Protein AF-A0A9E5ND87-F1 (afdb_monomer_lite)

Foldseek 3Di:
DDDDDDDDDCPPPDDDDPVVDDDDDDDPPVCVVVVQVVVQVVVQVVCVVVVWHKHFPDWDDDPPDIDTDIDGDPPHDPVSVVVCVVVD

Secondary structure (DSSP, 8-state):
------PPP-TTPPPPPGGGSPPPP--SHHHHHHHHHHHHHHHHHHHHHTT--EEEEEEEE-SS-EEEEEEEPTT--HHHHHHHTTT-

Sequence (88 aa):
MSESLRSPSYEDYTLPPLELLAEPEYSFAAVQSKVVKAKAAALEQLLSEFNINARVVAADTGPVVTMFELELAAGVKVSQIGALANDM

Structure (mmCIF, N/CA/C/O backbone):
data_AF-A0A9E5ND87-F1
#
_entry.id   AF-A0A9E5ND87-F1
#
loop_
_atom_site.group_PDB
_atom_site.id
_atom_site.type_symbol
_atom_site.label_atom_id
_atom_site.label_alt_id
_atom_site.label_comp_id
_atom_site.label_asym_id
_atom_site.label_entity_id
_atom_site.label_seq_id
_atom_site.pdbx_PDB_ins_code
_atom_site.Cartn_x
_atom_site.Cartn_y
_atom_site.Cartn_z
_atom_site.occupancy
_atom_site.B_iso_or_equiv
_atom_site.auth_seq_id
_atom_site.auth_comp_id
_atom_site.auth_asym_id
_atom_site.auth_atom_id
_atom_site.pdbx_PDB_model_num
ATOM 1 N N . MET A 1 1 ? 9.765 40.272 -50.234 1.00 45.88 1 MET A N 1
ATOM 2 C CA . MET A 1 1 ? 10.670 39.302 -49.587 1.00 45.88 1 MET A CA 1
ATOM 3 C C . MET A 1 1 ? 9.788 38.397 -48.742 1.00 45.88 1 MET A C 1
ATOM 5 O O . MET A 1 1 ? 9.293 38.848 -47.722 1.00 45.88 1 MET A O 1
ATOM 9 N N . SER A 1 2 ? 9.443 37.213 -49.244 1.00 44.41 2 SER A N 1
ATOM 10 C CA . SER A 1 2 ? 8.567 36.253 -48.559 1.00 44.41 2 SER A CA 1
ATOM 11 C C . SER A 1 2 ? 9.256 34.896 -48.597 1.00 44.41 2 SER A C 1
ATOM 13 O O . SER A 1 2 ? 9.271 34.232 -49.632 1.00 44.41 2 SER A O 1
ATOM 15 N N . GLU A 1 3 ? 9.901 34.544 -47.490 1.00 52.38 3 GLU A N 1
ATOM 16 C CA . GLU A 1 3 ? 10.531 33.244 -47.278 1.00 52.38 3 GLU A CA 1
ATOM 17 C C . GLU A 1 3 ? 9.434 32.189 -47.090 1.00 52.38 3 GLU A C 1
ATOM 19 O O . GLU A 1 3 ? 8.616 32.274 -46.174 1.00 52.38 3 GLU A O 1
ATOM 24 N N . SER A 1 4 ? 9.371 31.223 -48.007 1.00 61.75 4 SER A N 1
ATOM 25 C CA . SER A 1 4 ? 8.462 30.081 -47.924 1.00 61.75 4 SER A CA 1
ATOM 26 C C . SER A 1 4 ? 9.128 28.996 -47.078 1.00 61.75 4 SER A C 1
ATOM 28 O O . SER A 1 4 ? 10.192 28.489 -47.438 1.00 61.75 4 SER A O 1
ATOM 30 N N . LEU A 1 5 ? 8.525 28.673 -45.933 1.00 57.34 5 LEU A N 1
ATOM 31 C CA . LEU A 1 5 ? 8.980 27.619 -45.028 1.00 57.34 5 LEU A CA 1
ATOM 32 C C . LEU A 1 5 ? 8.860 26.261 -45.736 1.00 57.34 5 LEU A C 1
ATOM 34 O O . LEU A 1 5 ? 7.765 25.716 -45.861 1.00 57.34 5 LEU A O 1
ATOM 38 N N . ARG A 1 6 ? 9.982 25.713 -46.216 1.00 63.56 6 ARG A N 1
ATOM 39 C CA . ARG A 1 6 ? 10.042 24.328 -46.700 1.00 63.56 6 ARG A CA 1
ATOM 40 C C . ARG A 1 6 ? 9.742 23.388 -45.534 1.00 63.56 6 ARG A C 1
ATOM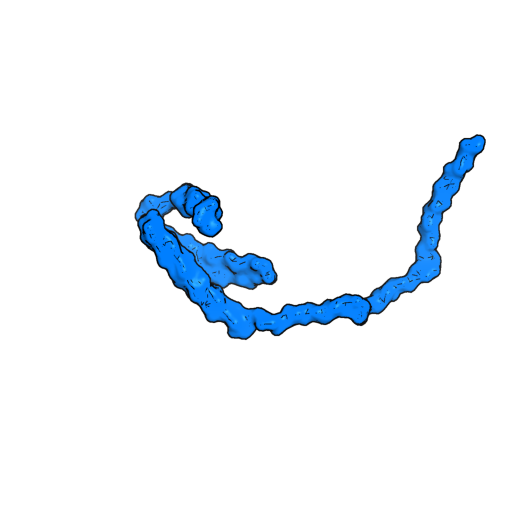 42 O O . ARG A 1 6 ? 10.517 23.315 -44.584 1.00 63.56 6 ARG A O 1
ATOM 49 N N . SER A 1 7 ? 8.628 22.669 -45.615 1.00 65.50 7 SER A N 1
ATOM 50 C CA . SER A 1 7 ? 8.350 21.545 -44.722 1.00 65.50 7 SER A CA 1
ATOM 51 C C . SER A 1 7 ? 9.382 20.438 -44.981 1.00 65.50 7 SER A C 1
ATOM 53 O O . SER A 1 7 ? 9.638 20.135 -46.150 1.00 65.50 7 SER A O 1
ATOM 55 N N . PRO A 1 8 ? 10.007 19.849 -43.947 1.00 65.00 8 PRO A N 1
ATOM 56 C CA . PRO A 1 8 ? 10.949 18.756 -44.154 1.00 65.00 8 PRO A CA 1
ATOM 57 C C . PRO A 1 8 ? 10.224 17.551 -44.772 1.00 65.00 8 PRO A C 1
ATOM 59 O O . PRO A 1 8 ? 9.207 17.098 -44.250 1.00 65.00 8 PRO A O 1
ATOM 62 N N . SER A 1 9 ? 10.740 17.064 -45.905 1.00 68.19 9 SER A N 1
ATOM 63 C CA . SER A 1 9 ? 10.328 15.800 -46.523 1.00 68.19 9 SER A CA 1
ATOM 64 C C . SER A 1 9 ? 11.041 14.649 -45.811 1.00 68.19 9 SER A C 1
ATOM 66 O O . SER A 1 9 ? 12.257 14.697 -45.633 1.00 68.19 9 SER A O 1
ATOM 68 N N . TYR A 1 10 ? 10.288 13.630 -45.393 1.00 73.88 10 TYR A N 1
ATOM 69 C CA . TYR A 1 10 ? 10.800 12.425 -44.726 1.00 73.88 10 TYR A CA 1
ATOM 70 C C . TYR A 1 10 ? 11.066 11.272 -45.715 1.00 73.88 10 TYR A C 1
ATOM 72 O O . TYR A 1 10 ? 11.093 10.116 -45.305 1.00 73.88 10 TYR A O 1
ATOM 80 N N . GLU A 1 11 ? 11.233 11.568 -47.009 1.00 77.88 11 GLU A N 1
ATOM 81 C CA . GLU A 1 11 ? 11.335 10.560 -48.082 1.00 77.88 11 GLU A CA 1
ATOM 82 C C . GLU A 1 11 ? 12.498 9.564 -47.913 1.00 77.88 11 GLU A C 1
ATOM 84 O O . GLU A 1 11 ? 12.370 8.425 -48.351 1.00 77.88 11 GLU A O 1
ATOM 89 N N . ASP A 1 12 ? 13.562 9.936 -47.191 1.00 83.88 12 ASP A N 1
ATOM 90 C CA . ASP A 1 12 ? 14.724 9.071 -46.913 1.00 83.88 12 ASP A CA 1
ATOM 91 C C . ASP A 1 12 ? 14.767 8.528 -45.466 1.00 83.88 12 ASP A C 1
ATOM 93 O O . ASP A 1 12 ? 15.784 7.998 -45.008 1.00 83.88 12 ASP A O 1
ATOM 97 N N . TYR A 1 13 ? 13.687 8.676 -44.692 1.00 84.56 13 TYR A N 1
ATOM 98 C CA . TYR A 1 13 ? 13.662 8.223 -43.302 1.00 84.56 13 TYR A CA 1
ATOM 99 C C . TYR A 1 13 ? 13.533 6.697 -43.207 1.00 84.56 13 TYR A C 1
ATOM 101 O O . TYR A 1 13 ? 12.532 6.110 -43.616 1.00 84.56 13 TYR A O 1
ATOM 109 N N . THR A 1 14 ? 14.528 6.054 -42.594 1.00 86.69 14 THR A N 1
ATOM 110 C CA . THR A 1 14 ? 14.478 4.628 -42.246 1.00 86.69 14 THR A CA 1
ATOM 111 C C . THR A 1 14 ? 14.169 4.475 -40.761 1.00 86.69 14 THR A C 1
ATOM 113 O O . THR A 1 14 ? 14.868 5.044 -39.920 1.00 86.69 14 THR A O 1
ATOM 116 N N . LEU A 1 15 ? 13.132 3.700 -40.430 1.00 89.31 15 LEU A N 1
ATOM 117 C CA . LEU A 1 15 ? 12.767 3.428 -39.042 1.00 89.31 15 LEU A CA 1
ATOM 118 C C . LEU A 1 15 ? 13.889 2.619 -38.358 1.00 89.31 15 LEU A C 1
ATOM 120 O O . LEU A 1 15 ? 14.262 1.563 -38.875 1.00 89.31 15 LEU A O 1
ATOM 124 N N . PRO A 1 16 ? 14.429 3.078 -37.216 1.00 91.44 16 PRO A N 1
ATOM 125 C CA . PRO A 1 16 ? 15.454 2.336 -36.498 1.00 91.44 16 PRO A CA 1
ATOM 126 C C . PRO A 1 16 ? 14.913 1.011 -35.933 1.00 91.44 16 PRO A C 1
ATOM 128 O O . PRO A 1 16 ? 13.738 0.937 -35.556 1.00 91.44 16 PRO A O 1
ATOM 131 N N . PRO A 1 17 ? 15.761 -0.030 -35.832 1.00 93.00 17 PRO A N 1
ATOM 132 C CA . PRO A 1 17 ? 15.368 -1.300 -35.239 1.00 93.00 17 PRO A CA 1
ATOM 133 C C . PRO A 1 17 ? 15.196 -1.186 -33.717 1.00 93.00 17 PRO A C 1
ATOM 135 O O . PRO A 1 17 ? 15.857 -0.383 -33.054 1.00 93.00 17 PRO A O 1
ATOM 138 N N . LEU A 1 18 ? 14.327 -2.032 -33.152 1.00 93.69 18 LEU A N 1
ATOM 139 C CA . LEU A 1 18 ? 14.039 -2.061 -31.711 1.00 93.69 18 LEU A CA 1
ATOM 140 C C . LEU A 1 18 ? 15.232 -2.524 -30.862 1.00 93.69 18 LEU A C 1
ATOM 142 O O . LEU A 1 18 ? 15.257 -2.231 -29.674 1.00 93.69 18 LEU A O 1
ATOM 146 N N . GLU A 1 19 ? 16.232 -3.183 -31.457 1.00 94.31 19 GLU A N 1
ATOM 147 C CA . GLU A 1 19 ? 17.454 -3.636 -30.766 1.00 94.31 19 GLU A CA 1
ATOM 148 C C . GLU A 1 19 ? 18.299 -2.483 -30.197 1.00 94.31 19 GLU A C 1
ATOM 150 O O . GLU A 1 19 ? 19.204 -2.709 -29.399 1.00 94.31 19 GLU A O 1
ATOM 155 N N . LEU A 1 20 ? 18.018 -1.239 -30.602 1.00 93.12 20 LEU A N 1
ATOM 156 C CA . LEU A 1 20 ? 18.627 -0.051 -30.002 1.00 93.12 20 LEU A CA 1
ATOM 157 C C . LEU A 1 20 ? 18.061 0.272 -28.608 1.00 93.12 20 LEU A C 1
ATOM 159 O O . LEU A 1 20 ? 18.635 1.098 -27.898 1.00 93.12 20 LEU A O 1
ATOM 163 N N . LEU A 1 21 ? 16.931 -0.330 -28.224 1.00 94.88 21 LEU A N 1
ATOM 164 C CA . LEU A 1 21 ? 16.347 -0.190 -26.894 1.00 94.88 21 LEU A CA 1
ATOM 165 C C . LEU A 1 21 ? 17.058 -1.116 -25.904 1.00 94.88 21 LEU A C 1
ATOM 167 O O . LEU A 1 21 ? 17.447 -2.232 -26.236 1.00 94.88 21 LEU A O 1
ATOM 171 N N . ALA A 1 22 ? 17.196 -0.657 -24.663 1.00 92.94 22 ALA A N 1
ATOM 172 C CA . ALA A 1 22 ? 17.680 -1.507 -23.586 1.00 92.94 22 ALA A CA 1
ATOM 173 C C . ALA A 1 22 ? 16.632 -2.572 -23.226 1.00 92.94 22 ALA A C 1
ATOM 175 O O . ALA A 1 22 ? 15.432 -2.286 -23.181 1.00 92.94 22 ALA A O 1
ATOM 176 N N . GLU A 1 23 ? 17.103 -3.780 -22.925 1.00 90.38 23 GLU A N 1
ATOM 177 C CA . GLU A 1 23 ? 16.262 -4.851 -22.394 1.00 90.38 23 GLU A CA 1
ATOM 178 C C . GLU A 1 23 ? 15.662 -4.446 -21.032 1.00 90.38 23 GLU A C 1
ATOM 180 O O . GLU A 1 23 ? 16.347 -3.820 -20.214 1.00 90.38 23 GLU A O 1
ATOM 185 N N . PRO A 1 24 ? 14.398 -4.800 -20.753 1.00 83.00 24 PRO A N 1
ATOM 186 C CA . PRO A 1 24 ? 13.780 -4.545 -19.459 1.00 83.00 24 PRO A CA 1
ATOM 187 C C . PRO A 1 24 ? 14.445 -5.353 -18.335 1.00 83.00 24 PRO A C 1
ATOM 189 O O . PRO A 1 24 ? 14.793 -6.525 -18.486 1.00 83.00 24 PRO A O 1
ATOM 192 N N . GLU A 1 25 ? 14.575 -4.735 -17.162 1.00 82.00 25 GLU A N 1
ATOM 193 C CA . GLU A 1 25 ? 15.098 -5.402 -15.971 1.00 82.00 25 GLU A CA 1
ATOM 194 C C . GLU A 1 25 ? 14.012 -6.237 -15.272 1.00 82.00 25 GLU A C 1
ATOM 196 O O . GLU A 1 25 ? 12.963 -5.726 -14.878 1.00 82.00 25 GLU A O 1
ATOM 201 N N . TYR A 1 26 ? 14.285 -7.525 -15.042 1.00 70.06 26 TYR A N 1
ATOM 202 C CA . TYR A 1 26 ? 13.364 -8.463 -14.384 1.00 70.06 26 TYR A CA 1
ATOM 203 C C . TYR A 1 26 ? 13.896 -8.924 -13.019 1.00 70.06 26 TYR A C 1
ATOM 205 O O . TYR A 1 26 ? 14.127 -10.112 -12.801 1.00 70.06 26 TYR A O 1
ATOM 213 N N . SER A 1 27 ? 14.150 -8.009 -12.083 1.00 66.19 27 SER A N 1
ATOM 214 C CA . SER A 1 27 ? 14.841 -8.365 -10.828 1.00 66.19 27 SER A CA 1
ATOM 215 C C . SER A 1 27 ? 13.930 -8.587 -9.611 1.00 66.19 27 SER A C 1
ATOM 217 O O . SER A 1 27 ? 14.386 -9.142 -8.612 1.00 66.19 27 SER A O 1
ATOM 219 N N . PHE A 1 28 ? 12.643 -8.219 -9.660 1.00 65.50 28 PHE A N 1
ATOM 220 C CA . PHE A 1 28 ? 11.861 -8.058 -8.420 1.00 65.50 28 PHE A CA 1
ATOM 221 C C . PHE A 1 28 ? 10.754 -9.083 -8.136 1.00 65.50 28 PHE A C 1
ATOM 223 O O . PHE A 1 28 ? 10.322 -9.193 -6.987 1.00 65.50 28 PHE A O 1
ATOM 230 N N . ALA A 1 29 ? 10.319 -9.877 -9.118 1.00 68.38 29 ALA A N 1
ATOM 231 C CA . ALA A 1 29 ? 9.131 -10.727 -8.966 1.00 68.38 29 ALA A CA 1
ATOM 232 C C . ALA A 1 29 ? 9.258 -11.776 -7.839 1.00 68.38 29 ALA A C 1
ATOM 234 O O . ALA A 1 29 ? 8.319 -11.993 -7.075 1.00 68.38 29 ALA A O 1
ATOM 235 N N . ALA A 1 30 ? 10.437 -12.390 -7.677 1.00 67.06 30 ALA A N 1
ATOM 236 C CA . ALA A 1 30 ? 10.644 -13.467 -6.703 1.00 67.06 30 ALA A CA 1
ATOM 237 C C . ALA A 1 30 ? 10.597 -13.000 -5.233 1.00 67.06 30 ALA A C 1
ATOM 239 O O . ALA A 1 30 ? 10.242 -13.775 -4.345 1.00 67.06 30 ALA A O 1
ATOM 240 N N . VAL A 1 31 ? 10.947 -11.740 -4.958 1.00 76.88 31 VAL A N 1
ATOM 241 C CA . VAL A 1 31 ? 11.011 -11.191 -3.588 1.00 76.88 31 VAL A CA 1
ATOM 242 C C . VAL A 1 31 ? 9.755 -10.381 -3.248 1.00 76.88 31 VAL A C 1
ATOM 244 O O . VAL A 1 31 ? 9.438 -10.191 -2.072 1.00 76.88 31 VAL A O 1
ATOM 247 N N . GLN A 1 32 ? 8.995 -9.969 -4.267 1.00 82.81 32 GLN A N 1
ATOM 248 C CA . GLN A 1 32 ? 7.840 -9.080 -4.163 1.00 82.81 32 GLN A CA 1
ATOM 249 C C . GLN A 1 32 ? 6.828 -9.534 -3.107 1.00 82.81 32 GLN A C 1
ATOM 251 O O . GLN A 1 32 ? 6.518 -8.769 -2.201 1.00 82.81 32 GLN A O 1
ATOM 256 N N . SER A 1 33 ? 6.388 -10.798 -3.127 1.00 85.25 33 SER A N 1
ATOM 257 C CA . SER A 1 33 ? 5.396 -11.293 -2.156 1.00 85.25 33 SER A CA 1
ATOM 258 C C . SER A 1 33 ? 5.873 -11.183 -0.700 1.00 85.25 33 SER A C 1
ATOM 260 O O . SER A 1 33 ? 5.101 -10.818 0.188 1.00 85.25 33 SER A O 1
ATOM 262 N N . LYS A 1 34 ? 7.161 -11.446 -0.435 1.00 88.62 34 LYS A N 1
ATOM 263 C CA . LYS A 1 34 ? 7.735 -11.325 0.913 1.00 88.62 34 LYS A CA 1
ATOM 264 C C . LYS A 1 34 ? 7.809 -9.864 1.352 1.00 88.62 34 LYS A C 1
ATOM 266 O O . LYS A 1 34 ? 7.475 -9.565 2.497 1.00 88.62 34 LYS A O 1
ATOM 271 N N . VAL A 1 35 ? 8.215 -8.967 0.450 1.00 90.44 35 VAL A N 1
ATOM 272 C CA . VAL A 1 35 ? 8.251 -7.522 0.723 1.00 90.44 35 VAL A CA 1
ATOM 273 C C . VAL A 1 35 ? 6.849 -6.995 1.006 1.00 90.44 35 VAL A C 1
ATOM 275 O O . VAL A 1 35 ? 6.655 -6.332 2.017 1.00 90.44 35 VAL A O 1
ATOM 278 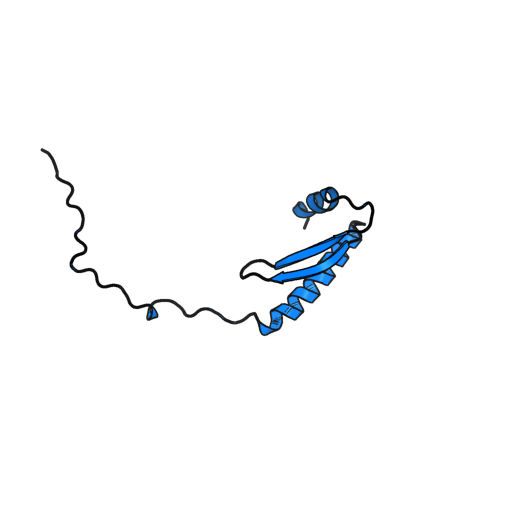N N . VAL A 1 36 ? 5.869 -7.337 0.169 1.00 92.06 36 VAL A N 1
ATOM 279 C CA . VAL A 1 36 ? 4.475 -6.894 0.312 1.00 92.06 36 VAL A CA 1
ATOM 280 C C . VAL A 1 36 ? 3.894 -7.343 1.651 1.00 92.06 36 VAL A C 1
ATOM 282 O O . VAL A 1 36 ? 3.331 -6.523 2.367 1.00 92.06 36 VAL A O 1
ATOM 285 N N . LYS A 1 37 ? 4.106 -8.602 2.058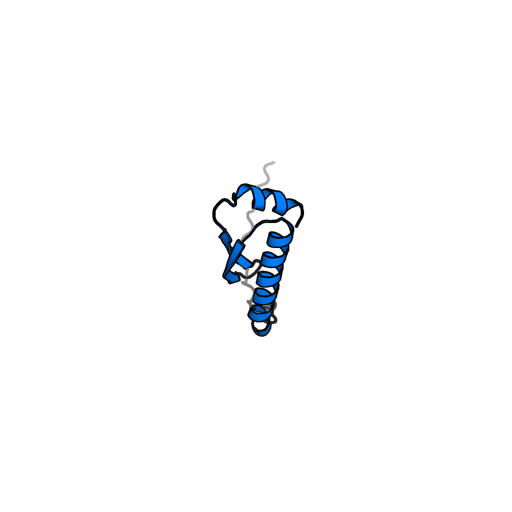 1.00 92.00 37 LYS A N 1
ATOM 286 C CA . LYS A 1 37 ? 3.657 -9.096 3.373 1.00 92.00 37 LYS A CA 1
ATOM 287 C C . LYS A 1 37 ? 4.321 -8.367 4.540 1.00 92.00 37 LYS A C 1
ATOM 289 O O . LYS A 1 37 ? 3.645 -8.010 5.499 1.00 92.00 37 LYS A O 1
ATOM 294 N N . ALA A 1 38 ? 5.632 -8.135 4.466 1.00 94.62 38 ALA A N 1
ATOM 295 C CA . ALA A 1 38 ? 6.349 -7.402 5.508 1.00 94.62 38 ALA A CA 1
ATOM 296 C C . ALA A 1 38 ? 5.874 -5.943 5.607 1.00 94.62 38 ALA A C 1
ATOM 298 O O . ALA A 1 38 ? 5.703 -5.420 6.705 1.00 94.62 38 ALA A O 1
ATOM 299 N N . LYS A 1 39 ? 5.621 -5.298 4.462 1.00 94.25 39 LYS A N 1
ATOM 300 C CA . LYS A 1 39 ? 5.080 -3.937 4.392 1.00 94.25 39 LYS A CA 1
ATOM 301 C C . LYS A 1 39 ? 3.642 -3.859 4.905 1.00 94.25 39 LYS A C 1
ATOM 303 O O . LYS A 1 39 ? 3.338 -2.915 5.621 1.00 94.25 39 LYS A O 1
ATOM 308 N N . ALA A 1 40 ? 2.802 -4.854 4.614 1.00 94.81 40 ALA A N 1
ATOM 309 C CA . ALA A 1 40 ? 1.447 -4.942 5.156 1.00 94.81 40 ALA A CA 1
ATOM 310 C C . ALA A 1 40 ? 1.459 -4.997 6.692 1.00 94.81 40 ALA A C 1
ATOM 312 O O . ALA A 1 40 ? 0.790 -4.197 7.336 1.00 94.81 40 ALA A O 1
ATOM 313 N N . ALA A 1 41 ? 2.287 -5.869 7.276 1.00 95.19 41 ALA A N 1
ATOM 314 C CA . ALA A 1 41 ? 2.419 -5.969 8.730 1.00 95.19 41 ALA A CA 1
ATOM 315 C C . ALA A 1 41 ? 2.929 -4.661 9.364 1.00 95.19 41 ALA A C 1
ATOM 317 O O . ALA A 1 41 ? 2.421 -4.230 10.396 1.00 95.19 41 ALA A O 1
ATOM 318 N N . ALA A 1 42 ? 3.905 -4.005 8.728 1.00 94.75 42 ALA A N 1
ATOM 319 C CA . ALA A 1 42 ? 4.406 -2.712 9.189 1.00 94.75 42 ALA A CA 1
ATOM 320 C C . ALA A 1 42 ? 3.334 -1.609 9.122 1.00 94.75 42 ALA A C 1
ATOM 322 O O . ALA A 1 42 ? 3.254 -0.789 10.030 1.00 94.75 42 ALA A O 1
ATOM 323 N N . LEU A 1 43 ? 2.500 -1.601 8.076 1.00 93.56 43 LEU A N 1
ATOM 324 C CA . LEU A 1 43 ? 1.396 -0.652 7.934 1.00 93.56 43 LEU A CA 1
ATOM 325 C C . LEU A 1 43 ? 0.347 -0.836 9.039 1.00 93.56 43 LEU A C 1
ATOM 327 O O . LEU A 1 43 ? -0.059 0.144 9.655 1.00 93.56 43 LEU A O 1
ATOM 331 N N . GLU A 1 44 ? -0.065 -2.074 9.319 1.00 94.19 44 GLU A N 1
ATOM 332 C CA . GLU A 1 44 ? -1.006 -2.371 10.411 1.00 94.19 44 GLU A CA 1
ATOM 333 C C . GLU A 1 44 ? -0.452 -1.935 11.772 1.00 94.19 44 GLU A C 1
ATOM 335 O O . GLU A 1 44 ? -1.161 -1.308 12.560 1.00 94.19 44 GLU A O 1
ATOM 340 N N . GLN A 1 45 ? 0.826 -2.228 12.035 1.00 94.31 45 GLN A N 1
ATOM 341 C CA . GLN A 1 45 ? 1.484 -1.825 13.273 1.00 94.31 45 GLN A CA 1
ATOM 342 C C . GLN A 1 45 ? 1.521 -0.300 13.414 1.00 94.31 45 GLN A C 1
ATOM 344 O O . GLN A 1 45 ? 1.145 0.225 14.459 1.00 94.31 45 GLN A O 1
ATOM 349 N N . LEU A 1 46 ? 1.915 0.409 12.356 1.00 91.62 46 LEU A N 1
ATOM 350 C CA . LEU A 1 46 ? 1.971 1.865 12.360 1.00 91.62 46 LEU A CA 1
ATOM 351 C C . LEU A 1 46 ? 0.589 2.475 12.616 1.00 91.62 46 LEU A C 1
ATOM 353 O O . LEU A 1 46 ? 0.452 3.336 13.474 1.00 91.62 46 LEU A O 1
ATOM 357 N N . LEU A 1 47 ? -0.461 1.990 11.950 1.00 92.06 47 LEU A N 1
ATOM 358 C CA . LEU A 1 47 ? -1.828 2.454 12.212 1.00 92.06 47 LEU A CA 1
ATOM 359 C C . LEU A 1 47 ? -2.235 2.210 13.676 1.00 92.06 47 LEU A C 1
ATOM 361 O O . LEU A 1 47 ? -2.815 3.094 14.312 1.00 92.06 47 LEU A O 1
ATOM 365 N N . SER A 1 48 ? -1.857 1.063 14.248 1.00 91.81 48 SER A N 1
ATOM 366 C CA . SER A 1 48 ? -2.105 0.761 15.660 1.00 91.81 48 SER A CA 1
ATOM 367 C C . SER A 1 48 ? -1.405 1.735 16.615 1.00 91.81 48 SER A C 1
ATOM 369 O O . SER A 1 48 ? -1.979 2.058 17.655 1.00 91.81 48 SER A O 1
ATOM 371 N N . GLU A 1 49 ? -0.202 2.221 16.296 1.00 91.44 49 GLU A N 1
ATOM 372 C CA . GLU A 1 49 ? 0.528 3.203 17.119 1.00 91.44 49 GLU A CA 1
ATOM 373 C C . GLU A 1 49 ? -0.223 4.543 17.220 1.00 91.44 49 GLU A C 1
ATOM 375 O O . GLU A 1 49 ? -0.166 5.221 18.247 1.00 91.44 49 GLU A O 1
ATOM 380 N N . PHE A 1 50 ? -1.030 4.875 16.211 1.00 88.94 50 PHE A N 1
ATOM 381 C CA . PHE A 1 50 ? -1.928 6.033 16.212 1.00 88.94 50 PHE A CA 1
ATOM 382 C C . PHE A 1 50 ? -3.340 5.718 16.736 1.00 88.94 50 PHE A C 1
ATOM 384 O O . PHE A 1 50 ? -4.257 6.525 16.582 1.00 88.94 50 PHE A O 1
ATOM 391 N N . ASN A 1 51 ? -3.532 4.565 17.389 1.00 89.19 51 ASN A N 1
ATOM 392 C CA . ASN A 1 51 ? -4.829 4.057 17.853 1.00 89.19 51 ASN A CA 1
ATOM 393 C C . ASN A 1 51 ? -5.857 3.846 16.723 1.00 89.19 51 ASN A C 1
ATOM 395 O O . ASN A 1 51 ? -7.068 3.890 16.957 1.00 89.19 51 ASN A O 1
ATOM 399 N N . ILE A 1 52 ? -5.390 3.602 15.496 1.00 91.50 52 ILE A N 1
ATOM 400 C CA . ILE A 1 52 ? -6.227 3.270 14.343 1.00 91.50 52 ILE A CA 1
ATOM 401 C C . ILE A 1 52 ? -6.205 1.752 14.162 1.00 91.50 52 ILE A C 1
ATOM 403 O O . ILE A 1 52 ? -5.263 1.178 13.624 1.00 91.50 52 ILE A O 1
ATOM 407 N N . ASN A 1 53 ? -7.276 1.088 14.595 1.00 91.75 53 ASN A N 1
ATOM 408 C CA . ASN A 1 53 ? -7.434 -0.349 14.387 1.00 91.75 53 ASN A CA 1
ATOM 409 C C . ASN A 1 53 ? -7.889 -0.627 12.949 1.00 91.75 53 ASN A C 1
ATOM 411 O O . ASN A 1 53 ? -9.042 -0.367 12.592 1.00 91.75 53 ASN A O 1
ATOM 415 N N . ALA A 1 54 ? -6.982 -1.170 12.141 1.00 92.81 54 ALA A N 1
ATOM 416 C CA . ALA A 1 54 ? -7.219 -1.550 10.755 1.00 92.81 54 ALA A CA 1
ATOM 417 C C . ALA A 1 54 ? -6.473 -2.847 10.413 1.00 92.81 54 ALA A C 1
ATOM 419 O O . ALA A 1 54 ? -5.472 -3.178 11.047 1.00 92.81 54 ALA A O 1
ATOM 420 N N . ARG A 1 55 ? -6.955 -3.569 9.400 1.00 95.00 55 ARG A N 1
ATOM 421 C CA . ARG A 1 55 ? -6.333 -4.789 8.877 1.00 95.00 55 ARG A CA 1
ATOM 422 C C . ARG A 1 55 ? -6.185 -4.703 7.365 1.00 95.00 55 ARG A C 1
ATOM 424 O O . ARG A 1 55 ? -7.121 -4.307 6.680 1.00 95.00 55 ARG A O 1
ATOM 431 N N . VAL A 1 56 ? -5.045 -5.136 6.844 1.00 95.81 56 VAL A N 1
ATOM 432 C CA . VAL A 1 56 ? -4.825 -5.344 5.415 1.00 95.81 56 VAL A CA 1
ATOM 433 C C . VAL A 1 56 ? -5.519 -6.639 4.999 1.00 95.81 56 VAL A C 1
ATOM 435 O O . VAL A 1 56 ? -5.170 -7.724 5.464 1.00 95.81 56 VAL A O 1
ATOM 438 N N . VAL A 1 57 ? -6.504 -6.533 4.110 1.00 95.94 57 VAL A N 1
ATOM 439 C CA . VAL A 1 57 ? -7.273 -7.688 3.609 1.00 95.94 57 VAL A CA 1
ATOM 440 C C . VAL A 1 57 ? -6.832 -8.131 2.219 1.00 95.94 57 VAL A C 1
ATOM 442 O O . VAL A 1 57 ? -6.940 -9.311 1.884 1.00 95.94 57 VAL A O 1
ATOM 445 N N . ALA A 1 58 ? -6.274 -7.212 1.434 1.00 93.94 58 ALA A N 1
ATOM 446 C CA . ALA A 1 58 ? -5.722 -7.492 0.119 1.00 93.94 58 ALA A CA 1
ATOM 447 C C . ALA A 1 58 ? -4.561 -6.546 -0.207 1.00 93.94 58 ALA A C 1
ATOM 449 O O . ALA A 1 58 ? -4.409 -5.475 0.388 1.00 93.94 58 ALA A O 1
ATOM 450 N N . ALA A 1 59 ? -3.732 -6.966 -1.162 1.00 93.50 59 ALA A N 1
ATOM 451 C CA . ALA A 1 59 ? -2.666 -6.154 -1.723 1.00 93.50 59 ALA A CA 1
ATOM 452 C C . ALA A 1 59 ? -2.581 -6.391 -3.233 1.00 93.50 59 ALA A C 1
ATOM 454 O O . ALA A 1 59 ? -2.520 -7.544 -3.665 1.00 93.50 59 ALA A O 1
ATOM 455 N N . ASP A 1 60 ? -2.536 -5.311 -4.006 1.00 92.25 60 ASP A N 1
ATOM 456 C CA . ASP A 1 60 ? -2.337 -5.339 -5.454 1.00 92.25 60 ASP A CA 1
ATOM 457 C C . ASP A 1 60 ? -1.068 -4.562 -5.813 1.00 92.25 60 ASP A C 1
ATOM 459 O O . ASP A 1 60 ? -0.922 -3.386 -5.472 1.00 92.25 60 ASP A O 1
ATOM 463 N N . THR A 1 61 ? -0.110 -5.227 -6.456 1.00 89.62 61 THR A N 1
ATOM 464 C CA . THR A 1 61 ? 1.189 -4.637 -6.783 1.00 89.62 61 THR A CA 1
ATOM 465 C C . THR A 1 61 ? 1.275 -4.318 -8.268 1.00 89.62 61 THR A C 1
ATOM 467 O O . THR A 1 61 ? 1.416 -5.209 -9.102 1.00 89.62 61 THR A O 1
ATOM 470 N N . GLY A 1 62 ? 1.272 -3.024 -8.586 1.00 86.50 62 GLY A N 1
ATOM 471 C CA . GLY A 1 62 ? 1.584 -2.514 -9.914 1.00 86.50 62 GLY A CA 1
ATOM 472 C C . GLY A 1 62 ? 3.091 -2.325 -10.146 1.00 86.50 62 GLY A C 1
ATOM 473 O O . GLY A 1 62 ? 3.908 -2.612 -9.269 1.00 86.50 62 GLY A O 1
ATOM 474 N N . PRO A 1 63 ? 3.487 -1.790 -11.316 1.00 82.62 63 PRO A N 1
ATOM 475 C C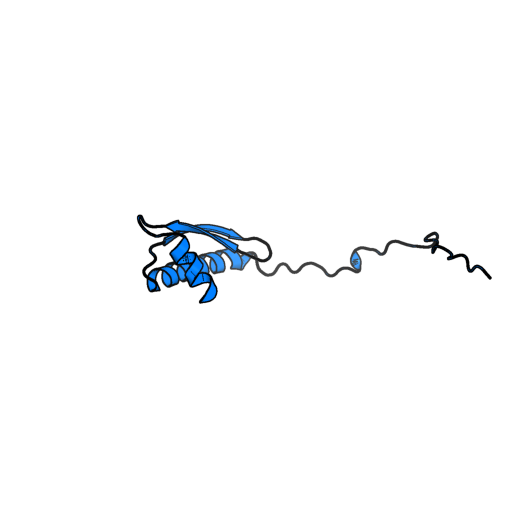A . PRO A 1 63 ? 4.899 -1.605 -11.668 1.00 82.62 63 PRO A CA 1
ATOM 476 C C . PRO A 1 63 ? 5.655 -0.640 -10.745 1.00 82.62 63 PRO A C 1
ATOM 478 O O . PRO A 1 63 ? 6.844 -0.822 -10.503 1.00 82.62 63 PRO A O 1
ATOM 481 N N . VAL A 1 64 ? 4.968 0.391 -10.241 1.00 84.88 64 VAL A N 1
ATOM 482 C CA . VAL A 1 64 ? 5.576 1.470 -9.438 1.00 84.88 64 VAL A CA 1
ATOM 483 C C . VAL A 1 64 ? 5.055 1.486 -8.002 1.00 84.88 64 VAL A C 1
ATOM 485 O O . VAL A 1 64 ? 5.797 1.804 -7.078 1.00 84.88 64 VAL A O 1
ATOM 488 N N . VAL A 1 65 ? 3.782 1.143 -7.794 1.00 89.94 65 VAL A N 1
ATOM 489 C CA . VAL A 1 65 ? 3.099 1.267 -6.499 1.00 89.94 65 VAL A CA 1
ATOM 490 C C . VAL A 1 65 ? 2.408 -0.032 -6.110 1.00 89.94 65 VAL A C 1
ATOM 492 O O . VAL A 1 65 ? 2.041 -0.833 -6.966 1.00 89.94 65 VAL A O 1
ATOM 495 N N . THR A 1 66 ? 2.210 -0.229 -4.808 1.00 91.88 66 THR A N 1
ATOM 496 C CA . THR A 1 66 ? 1.361 -1.296 -4.264 1.00 91.88 66 THR A CA 1
ATOM 497 C C . THR A 1 66 ? 0.174 -0.667 -3.551 1.00 91.88 66 THR A C 1
ATOM 499 O O . THR A 1 66 ? 0.362 0.185 -2.685 1.00 91.88 66 THR A O 1
ATOM 502 N N . MET A 1 67 ? -1.034 -1.090 -3.910 1.00 93.75 67 MET A N 1
ATOM 503 C CA . MET A 1 67 ? -2.273 -0.727 -3.237 1.00 93.75 67 MET A CA 1
ATOM 504 C C . MET A 1 67 ? -2.558 -1.740 -2.129 1.00 93.75 67 MET A C 1
ATOM 506 O O . MET A 1 67 ? -2.621 -2.937 -2.393 1.00 93.75 67 MET A O 1
ATOM 510 N N . PHE A 1 68 ? -2.742 -1.262 -0.900 1.00 95.06 68 PHE A N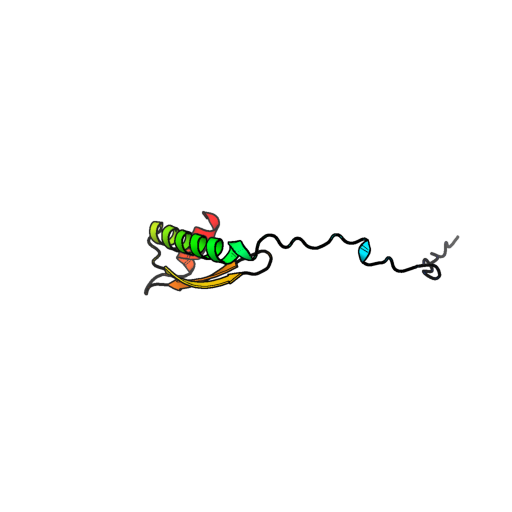 1
ATOM 511 C CA . PHE A 1 68 ? -3.207 -2.078 0.221 1.00 95.06 68 PHE A CA 1
ATOM 512 C C . PHE A 1 68 ? -4.666 -1.753 0.514 1.00 95.06 68 PHE A C 1
ATOM 514 O O . PHE A 1 68 ? -5.015 -0.592 0.732 1.00 95.06 68 PHE A O 1
ATOM 521 N N . GLU A 1 69 ? -5.511 -2.776 0.545 1.00 94.94 69 GLU A N 1
ATOM 522 C CA . GLU A 1 69 ? -6.903 -2.634 0.952 1.00 94.94 69 GLU A CA 1
ATOM 523 C C . GLU A 1 69 ? -7.012 -2.814 2.462 1.00 94.94 69 GLU A C 1
ATOM 525 O O . GLU A 1 69 ? -6.563 -3.825 3.009 1.00 94.94 69 GLU A O 1
ATOM 530 N N . LEU A 1 70 ? -7.609 -1.824 3.127 1.00 93.56 70 LEU A N 1
ATOM 531 C CA . LEU A 1 70 ? -7.741 -1.779 4.577 1.00 93.56 70 LEU A CA 1
ATOM 532 C C . LEU A 1 70 ? -9.199 -1.964 4.993 1.00 93.56 70 LEU A C 1
ATOM 534 O O . LEU A 1 70 ? -10.075 -1.195 4.599 1.00 93.56 70 LEU A O 1
ATOM 538 N N . GLU A 1 71 ? -9.439 -2.938 5.860 1.00 94.81 71 GLU A N 1
ATOM 539 C CA . GLU A 1 71 ? -10.671 -3.060 6.626 1.00 94.81 71 GLU A CA 1
ATOM 540 C C . GLU A 1 71 ? -10.498 -2.327 7.958 1.00 94.81 71 GLU A C 1
ATOM 542 O O . GLU A 1 71 ? -9.572 -2.605 8.724 1.00 94.81 71 GLU A O 1
ATOM 547 N N . LEU A 1 72 ? -11.375 -1.361 8.229 1.00 93.31 72 LEU A N 1
ATOM 548 C CA . LEU A 1 72 ? -11.314 -0.535 9.432 1.00 93.31 72 LEU A CA 1
ATOM 549 C C . LEU A 1 72 ? -12.234 -1.089 10.518 1.00 93.31 72 LEU A C 1
ATOM 551 O O . LEU A 1 72 ? -13.356 -1.513 10.238 1.00 93.31 72 LEU A O 1
ATOM 555 N N . ALA A 1 73 ? -11.796 -1.016 11.775 1.00 92.50 73 ALA A N 1
ATOM 556 C CA . ALA A 1 73 ? -12.667 -1.318 12.902 1.00 92.50 73 ALA A CA 1
ATOM 557 C C . ALA A 1 73 ? -13.848 -0.331 12.982 1.00 92.50 73 ALA A C 1
ATOM 559 O O . ALA A 1 73 ? -13.764 0.830 12.566 1.00 92.50 73 ALA A O 1
ATOM 560 N N . ALA A 1 74 ? -14.956 -0.782 13.575 1.00 89.94 74 ALA A N 1
ATOM 561 C CA . ALA A 1 74 ? -16.141 0.047 13.756 1.00 89.94 74 ALA A CA 1
ATOM 562 C C . ALA A 1 74 ? -15.811 1.344 14.520 1.00 89.94 74 ALA A C 1
ATOM 564 O O . ALA A 1 74 ? -15.202 1.317 15.587 1.00 89.94 74 ALA A O 1
ATOM 565 N N . GLY A 1 75 ? -16.243 2.484 13.975 1.00 86.81 75 GLY A N 1
ATOM 566 C CA . GLY A 1 75 ? -16.036 3.803 14.582 1.00 86.81 75 GLY A CA 1
ATOM 567 C C . GLY A 1 75 ? -14.748 4.526 14.168 1.00 86.81 75 GLY A C 1
ATOM 568 O O . GLY A 1 75 ? -14.614 5.710 14.478 1.00 86.81 75 GLY A O 1
ATOM 569 N N . VAL A 1 76 ? -13.845 3.879 13.423 1.00 88.50 76 VAL A N 1
ATOM 570 C CA . VAL A 1 76 ? -12.676 4.539 12.819 1.00 88.50 76 VAL A CA 1
ATOM 571 C C . VAL A 1 76 ? -13.123 5.376 11.619 1.00 88.50 76 VAL A C 1
ATOM 573 O O . VAL A 1 76 ? -13.814 4.888 10.724 1.00 88.50 76 VAL A O 1
ATOM 576 N N . LYS A 1 77 ? -12.736 6.656 11.584 1.00 87.50 77 LYS A N 1
ATOM 577 C CA . LYS A 1 77 ? -13.075 7.553 10.468 1.00 87.50 77 LYS A CA 1
ATOM 578 C C . LYS A 1 77 ? -11.952 7.568 9.441 1.00 87.50 77 LYS A C 1
ATOM 580 O O . LYS A 1 77 ? -10.801 7.781 9.799 1.00 87.50 77 LYS A O 1
ATOM 585 N N . VAL A 1 78 ? -12.296 7.497 8.155 1.00 84.62 78 VAL A N 1
ATOM 586 C CA . VAL A 1 78 ? -11.322 7.592 7.046 1.00 84.62 78 VAL A CA 1
ATOM 587 C C . VAL A 1 78 ? -10.484 8.880 7.118 1.00 84.62 78 VAL A C 1
ATOM 589 O O . VAL A 1 78 ? -9.296 8.869 6.809 1.00 84.62 78 VAL A O 1
ATOM 592 N N . SER A 1 79 ? -11.061 9.982 7.611 1.00 83.69 79 SER A N 1
ATOM 593 C CA . SER A 1 79 ? -10.345 11.251 7.801 1.00 83.69 79 SER A CA 1
ATOM 594 C C . SER A 1 79 ? -9.180 11.167 8.792 1.00 83.69 79 SER A C 1
ATOM 596 O O . SER A 1 79 ? -8.257 11.967 8.693 1.00 83.69 79 SER A O 1
ATOM 598 N N . GLN A 1 80 ? -9.214 10.229 9.748 1.00 79.94 80 GLN A N 1
ATOM 599 C CA . GLN A 1 80 ? -8.108 10.016 10.687 1.00 79.94 80 GLN A CA 1
ATOM 600 C C . GLN A 1 80 ? -6.882 9.467 9.956 1.00 79.94 80 GLN A C 1
ATOM 602 O O . GLN A 1 80 ? -5.782 9.921 10.218 1.00 79.94 80 GLN A O 1
ATOM 607 N N . ILE A 1 81 ? -7.076 8.580 8.977 1.00 81.44 8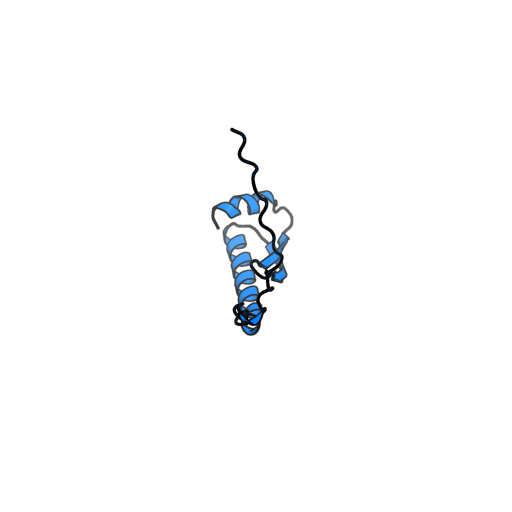1 ILE A N 1
ATOM 608 C CA . ILE A 1 81 ? -5.990 8.002 8.170 1.00 81.44 81 ILE A CA 1
ATOM 609 C C . ILE A 1 81 ? -5.399 9.052 7.225 1.00 81.44 81 ILE A C 1
ATOM 611 O O . ILE A 1 81 ? -4.185 9.184 7.124 1.00 81.44 81 ILE A O 1
ATOM 615 N N . GLY A 1 82 ? -6.253 9.841 6.564 1.00 77.94 82 GLY A N 1
ATOM 616 C CA . GLY A 1 82 ? -5.797 10.895 5.653 1.00 77.94 82 GLY A CA 1
ATOM 617 C C . GLY A 1 82 ? -4.947 11.971 6.337 1.00 77.94 82 GLY A C 1
ATOM 618 O O . GLY A 1 82 ? -4.058 12.529 5.704 1.00 77.94 82 GLY A O 1
ATOM 619 N N . ALA A 1 83 ? -5.179 12.234 7.628 1.00 72.31 83 ALA A N 1
ATOM 620 C CA . ALA A 1 83 ? -4.361 13.161 8.406 1.00 72.31 83 ALA A CA 1
ATOM 621 C C . ALA A 1 83 ? -2.931 12.638 8.636 1.00 72.31 83 ALA A C 1
ATOM 623 O O . ALA A 1 83 ? -1.997 13.432 8.604 1.00 72.31 83 ALA A O 1
ATOM 624 N N . LEU A 1 84 ? -2.758 11.321 8.799 1.00 74.31 84 LEU A N 1
ATOM 625 C CA . LEU A 1 84 ? -1.444 10.690 8.966 1.00 74.31 84 LEU A CA 1
ATOM 626 C C . LEU A 1 84 ? -0.646 10.615 7.663 1.00 74.31 84 LEU A C 1
ATOM 628 O O . LEU A 1 84 ? 0.570 10.517 7.717 1.00 74.31 84 LEU A O 1
ATOM 632 N N . ALA A 1 85 ? -1.292 10.666 6.494 1.00 72.06 85 ALA A N 1
ATOM 633 C CA . ALA A 1 85 ? -0.597 10.526 5.212 1.00 72.06 85 ALA A CA 1
ATOM 634 C C . ALA A 1 85 ? 0.497 11.591 4.980 1.00 72.06 85 ALA A C 1
ATOM 636 O O . ALA A 1 85 ? 1.397 11.359 4.182 1.00 72.06 85 ALA A O 1
ATOM 637 N N . ASN A 1 86 ? 0.427 12.738 5.667 1.00 64.69 86 ASN A N 1
ATOM 638 C CA . ASN A 1 86 ? 1.471 13.770 5.633 1.00 64.69 86 ASN A CA 1
ATOM 639 C C . ASN A 1 86 ? 2.633 13.516 6.609 1.00 64.69 86 ASN A C 1
ATOM 641 O O . ASN A 1 86 ? 3.688 14.124 6.442 1.00 64.69 86 ASN A O 1
ATOM 645 N N . ASP A 1 87 ? 2.437 12.660 7.613 1.00 61.53 87 ASP A N 1
ATOM 646 C CA . ASP A 1 87 ? 3.422 12.339 8.653 1.00 61.53 87 ASP A CA 1
ATOM 647 C C . ASP A 1 87 ? 4.145 10.996 8.391 1.00 61.53 87 ASP A C 1
ATOM 649 O O . ASP A 1 87 ? 5.051 10.628 9.142 1.00 61.53 87 ASP A O 1
ATOM 653 N N . MET A 1 88 ? 3.733 10.260 7.348 1.00 57.69 88 MET A N 1
ATOM 654 C CA . MET A 1 88 ? 4.194 8.911 6.972 1.00 57.69 88 MET A CA 1
ATOM 655 C C . MET A 1 88 ? 5.206 8.892 5.823 1.00 57.69 88 MET A C 1
ATOM 657 O O . MET A 1 88 ? 5.153 9.783 4.947 1.00 57.69 88 MET A O 1
#

pLDDT: mean 83.68, std 12.61, range [44.41, 95.94]

Radius of gyration: 25.36 Å; chains: 1; bounding box: 35×53×67 Å